Protein AF-A0A0Z8KEE8-F1 (afdb_monomer)

Structure (mmCIF, N/CA/C/O backbone):
data_AF-A0A0Z8KEE8-F1
#
_entry.id   AF-A0A0Z8KEE8-F1
#
loop_
_atom_site.group_PDB
_atom_site.id
_atom_site.type_symbol
_atom_site.label_atom_id
_atom_site.label_alt_id
_atom_site.label_comp_id
_atom_site.label_asym_id
_atom_site.label_entity_id
_atom_site.label_seq_id
_atom_site.pdbx_PDB_ins_code
_atom_site.Cartn_x
_atom_site.Cartn_y
_atom_site.Cartn_z
_atom_site.occupancy
_atom_site.B_iso_or_equiv
_atom_site.auth_seq_id
_atom_site.auth_comp_id
_atom_site.auth_asym_id
_atom_site.auth_atom_id
_atom_site.pdbx_PDB_model_num
ATOM 1 N N . MET A 1 1 ? -0.111 -7.118 9.583 1.00 87.25 1 MET A N 1
ATOM 2 C CA . MET A 1 1 ? 0.474 -6.580 8.342 1.00 87.25 1 MET A CA 1
ATOM 3 C C . MET A 1 1 ? 1.973 -6.790 8.395 1.00 87.25 1 MET A C 1
ATOM 5 O O . MET A 1 1 ? 2.555 -6.542 9.448 1.00 87.25 1 MET A O 1
ATOM 9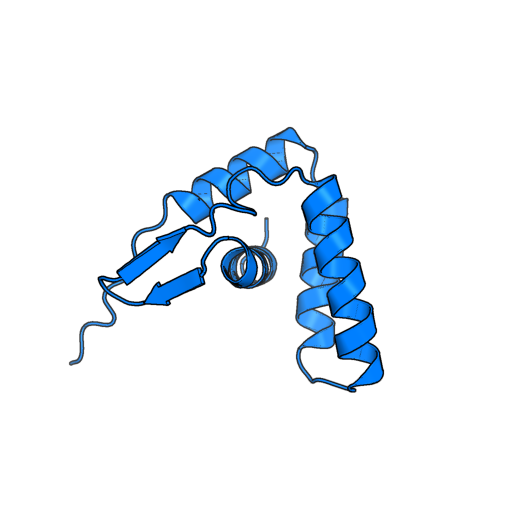 N N . GLN A 1 2 ? 2.564 -7.313 7.326 1.00 91.19 2 GLN A N 1
ATOM 10 C CA . GLN A 1 2 ? 4.000 -7.611 7.260 1.00 91.19 2 GLN A CA 1
ATOM 11 C C . GLN A 1 2 ? 4.834 -6.356 6.961 1.00 91.19 2 GLN A C 1
ATOM 13 O O . GLN A 1 2 ? 4.313 -5.394 6.400 1.00 91.19 2 GLN A O 1
ATOM 18 N N . GLU A 1 3 ? 6.127 -6.377 7.30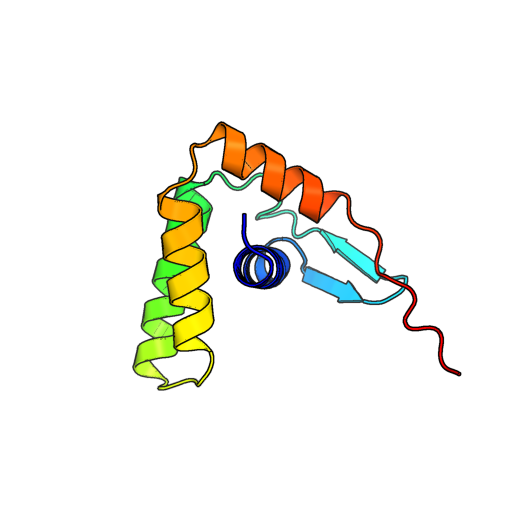0 1.00 92.00 3 GLU A N 1
ATOM 19 C CA . GLU A 1 3 ? 7.039 -5.243 7.062 1.00 92.00 3 GLU A CA 1
ATOM 20 C C . GLU A 1 3 ? 7.121 -4.875 5.574 1.00 92.00 3 GLU A C 1
ATOM 22 O O . GLU A 1 3 ? 6.957 -3.709 5.231 1.00 92.00 3 GLU A O 1
ATOM 27 N N . THR A 1 4 ? 7.259 -5.858 4.674 1.00 93.75 4 THR A N 1
ATOM 28 C CA . THR A 1 4 ? 7.251 -5.623 3.218 1.00 93.75 4 THR A CA 1
ATOM 29 C C . THR A 1 4 ? 5.966 -4.928 2.767 1.00 93.75 4 THR A C 1
ATOM 31 O O . THR A 1 4 ? 6.021 -3.932 2.051 1.00 93.75 4 THR A O 1
ATOM 34 N N . THR A 1 5 ? 4.802 -5.379 3.249 1.00 96.69 5 THR A N 1
ATOM 35 C CA . THR A 1 5 ? 3.510 -4.734 2.972 1.00 96.69 5 THR A CA 1
ATOM 36 C C . THR A 1 5 ? 3.485 -3.286 3.454 1.00 96.69 5 THR A C 1
ATOM 38 O O . THR A 1 5 ? 2.990 -2.412 2.746 1.00 96.69 5 THR A O 1
ATOM 41 N N . GLN A 1 6 ? 4.028 -3.010 4.643 1.00 95.12 6 GLN A N 1
ATOM 42 C CA . GLN A 1 6 ? 4.123 -1.648 5.168 1.00 95.12 6 GLN A CA 1
ATOM 43 C C . GLN A 1 6 ? 5.026 -0.783 4.285 1.00 95.12 6 GLN A C 1
ATOM 45 O O . GLN A 1 6 ? 4.619 0.317 3.919 1.00 95.12 6 GLN A O 1
ATOM 50 N N . SER A 1 7 ? 6.198 -1.284 3.882 1.00 94.06 7 SER A N 1
ATOM 51 C CA . SER A 1 7 ? 7.113 -0.574 2.982 1.00 94.06 7 SER A CA 1
ATOM 52 C C . SER A 1 7 ? 6.470 -0.251 1.634 1.00 94.06 7 SER A C 1
ATOM 54 O O . SER A 1 7 ? 6.586 0.881 1.172 1.00 94.06 7 SER A O 1
ATOM 56 N N . ILE A 1 8 ? 5.733 -1.194 1.038 1.00 96.25 8 ILE A N 1
ATOM 57 C CA . ILE A 1 8 ? 4.969 -0.945 -0.191 1.00 96.25 8 ILE A CA 1
ATOM 58 C C . ILE A 1 8 ? 3.866 0.090 0.054 1.00 96.25 8 ILE A C 1
ATOM 60 O O . ILE A 1 8 ? 3.732 1.040 -0.704 1.00 96.25 8 ILE A O 1
ATOM 64 N N . LEU A 1 9 ? 3.104 -0.004 1.145 1.00 96.19 9 LEU A N 1
ATOM 65 C CA . LEU A 1 9 ? 2.079 1.000 1.451 1.00 96.19 9 LEU A CA 1
ATOM 66 C C . LEU A 1 9 ? 2.660 2.404 1.648 1.00 96.19 9 LEU A C 1
ATOM 68 O O . LEU A 1 9 ? 2.015 3.385 1.275 1.00 96.19 9 LEU A O 1
ATOM 72 N N . MET A 1 10 ? 3.870 2.527 2.192 1.00 94.12 10 MET A N 1
ATOM 73 C CA . MET A 1 10 ? 4.535 3.821 2.345 1.00 94.12 10 MET A CA 1
ATOM 74 C C . MET A 1 10 ? 4.785 4.517 1.004 1.00 94.12 10 MET A C 1
ATOM 76 O O . MET A 1 10 ? 4.656 5.740 0.958 1.00 94.12 10 MET A O 1
ATOM 80 N N . THR A 1 11 ? 5.067 3.782 -0.079 1.00 93.62 11 THR A N 1
ATOM 81 C CA . THR A 1 11 ? 5.292 4.389 -1.408 1.00 93.62 11 THR A CA 1
ATOM 82 C C . THR A 1 11 ? 4.039 5.069 -1.964 1.00 93.62 11 THR A C 1
ATOM 84 O O . THR A 1 11 ? 4.145 5.990 -2.768 1.00 93.62 11 THR A O 1
ATOM 87 N N . TYR A 1 12 ? 2.852 4.658 -1.507 1.00 95.75 12 TYR A N 1
ATOM 88 C CA . TYR A 1 12 ? 1.575 5.267 -1.883 1.00 95.75 12 TYR A CA 1
ATOM 89 C C . TYR A 1 12 ? 1.096 6.325 -0.897 1.00 95.75 12 TYR A C 1
ATOM 91 O O . TYR A 1 12 ? 0.452 7.303 -1.279 1.00 95.75 12 TYR A O 1
ATOM 99 N N . LEU A 1 13 ? 1.326 6.099 0.397 1.00 95.69 13 LEU A N 1
ATOM 100 C CA . LEU A 1 13 ? 0.799 6.947 1.464 1.00 95.69 13 LEU A CA 1
ATOM 101 C C . LEU A 1 13 ? 1.602 8.238 1.642 1.00 95.69 13 LEU A C 1
ATOM 103 O O . LEU A 1 13 ? 1.092 9.180 2.254 1.00 95.69 13 LEU A O 1
ATOM 107 N N . PHE A 1 14 ? 2.810 8.306 1.085 1.00 93.81 14 PHE A N 1
ATOM 108 C CA . PHE A 1 14 ? 3.683 9.468 1.165 1.00 93.81 14 PHE A CA 1
ATOM 109 C C . PHE A 1 14 ? 4.151 9.914 -0.222 1.00 93.81 14 PHE A C 1
ATOM 111 O O . PHE A 1 14 ? 4.617 9.102 -1.010 1.00 93.81 14 PHE A O 1
ATOM 118 N N . ASP A 1 15 ? 4.068 11.218 -0.499 1.00 89.06 15 ASP A N 1
ATOM 119 C CA . ASP A 1 15 ? 4.717 11.826 -1.672 1.00 89.06 15 ASP A CA 1
ATOM 120 C C . ASP A 1 15 ? 6.242 11.875 -1.480 1.00 89.06 15 ASP A C 1
ATOM 122 O O . ASP A 1 15 ? 7.014 11.802 -2.434 1.00 89.06 15 ASP A O 1
ATOM 126 N N . SER A 1 16 ? 6.671 12.010 -0.222 1.00 82.56 16 SER A N 1
ATOM 127 C CA . SER A 1 16 ? 8.058 11.903 0.215 1.00 82.56 16 SER A CA 1
ATOM 128 C C . SER A 1 16 ? 8.120 11.377 1.650 1.00 82.56 16 SER A C 1
ATOM 130 O O . SER A 1 16 ? 7.313 11.752 2.511 1.00 82.56 16 SER A O 1
ATOM 132 N N . PHE A 1 17 ? 9.090 10.502 1.912 1.00 77.31 17 PHE A N 1
ATOM 133 C CA . PHE A 1 17 ? 9.353 9.952 3.239 1.00 77.31 17 PHE A CA 1
ATOM 134 C C . PHE A 1 17 ? 10.859 9.998 3.525 1.00 77.31 17 PHE A C 1
ATOM 136 O O . PHE A 1 17 ? 11.584 9.035 3.290 1.00 77.31 17 PHE A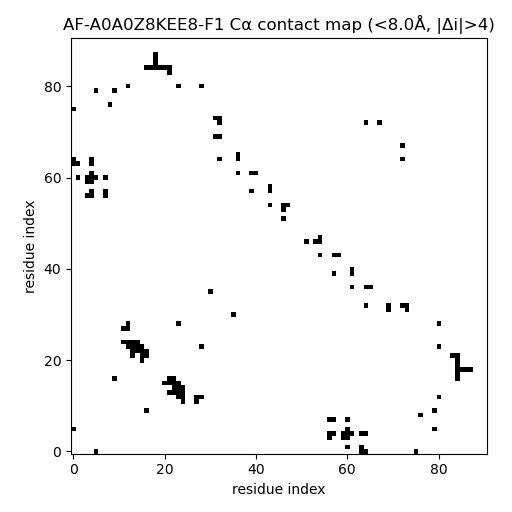 O 1
ATOM 143 N N . GLU A 1 18 ? 11.332 11.152 4.000 1.00 76.62 18 GLU A N 1
ATOM 144 C CA . GLU A 1 18 ? 12.735 11.404 4.346 1.00 76.62 18 GLU A CA 1
ATOM 145 C C . GLU A 1 18 ? 12.862 11.978 5.768 1.00 76.62 18 GLU A C 1
ATOM 147 O O . GLU A 1 18 ? 11.900 12.494 6.348 1.00 76.62 18 GLU A O 1
ATOM 152 N N . VAL A 1 19 ? 14.067 11.906 6.345 1.00 68.38 19 VAL A N 1
ATOM 153 C CA . VAL A 1 19 ? 14.362 12.448 7.683 1.00 68.38 19 VAL A CA 1
ATOM 154 C C . VAL A 1 19 ? 14.013 13.937 7.738 1.00 68.38 19 VAL A C 1
ATOM 156 O O . VAL A 1 19 ? 14.531 14.742 6.968 1.00 68.38 19 VAL A O 1
ATOM 159 N N . GLY A 1 20 ? 13.108 14.306 8.647 1.00 64.19 20 GLY A N 1
ATOM 160 C CA . GLY A 1 20 ? 12.633 15.685 8.806 1.00 64.19 20 GLY A CA 1
ATOM 161 C C . GLY A 1 20 ? 11.670 16.181 7.717 1.00 64.19 20 GLY A C 1
ATOM 162 O O . GLY A 1 20 ? 11.188 17.308 7.826 1.00 64.19 20 GLY A O 1
ATOM 163 N N . ASN A 1 21 ? 11.344 15.366 6.706 1.00 71.62 21 ASN A N 1
ATOM 164 C CA . ASN A 1 21 ? 10.397 15.713 5.648 1.00 71.62 21 ASN A CA 1
ATOM 165 C C . ASN A 1 21 ? 9.477 14.530 5.312 1.00 71.62 21 ASN A C 1
ATOM 167 O O . ASN A 1 21 ? 9.781 13.676 4.479 1.00 71.62 21 ASN A O 1
ATOM 171 N N . LYS A 1 22 ? 8.323 14.508 5.981 1.00 83.44 22 LYS A N 1
ATOM 172 C CA . LYS A 1 22 ? 7.236 13.560 5.747 1.00 83.44 22 LYS A CA 1
ATOM 173 C C . LYS A 1 22 ? 6.082 14.293 5.078 1.00 83.44 22 LYS A C 1
ATOM 175 O O . LYS A 1 22 ? 5.399 15.082 5.736 1.00 83.44 22 LYS A O 1
ATOM 180 N N . GLN A 1 23 ? 5.831 14.004 3.807 1.00 90.25 23 GLN A N 1
ATOM 181 C CA . GLN A 1 23 ? 4.687 14.552 3.085 1.00 90.25 23 GLN A CA 1
ATOM 182 C C . GLN A 1 23 ? 3.663 13.451 2.823 1.00 90.25 23 GLN A C 1
ATOM 184 O O . GLN A 1 23 ? 3.872 12.576 1.990 1.00 90.25 23 GLN A O 1
ATOM 189 N N . ILE A 1 24 ? 2.540 13.498 3.545 1.00 93.06 24 ILE A N 1
ATOM 190 C CA . ILE A 1 24 ? 1.416 12.577 3.337 1.00 93.06 24 ILE A CA 1
ATOM 191 C C . ILE A 1 24 ? 0.791 12.840 1.967 1.00 93.06 24 ILE A C 1
ATOM 193 O O . ILE A 1 24 ? 0.415 13.973 1.659 1.00 93.06 24 ILE A O 1
ATOM 197 N N . ASN A 1 25 ? 0.591 11.778 1.193 1.00 94.25 25 ASN A N 1
ATOM 198 C CA . ASN A 1 25 ? -0.133 11.844 -0.063 1.00 94.25 25 ASN A CA 1
ATOM 199 C C . ASN A 1 25 ? -1.635 12.034 0.210 1.00 94.25 25 ASN A C 1
ATOM 201 O O . ASN A 1 25 ? -2.356 11.117 0.625 1.00 94.25 25 ASN A O 1
ATOM 205 N N . ALA A 1 26 ? -2.140 13.239 -0.057 1.00 93.44 26 ALA A N 1
ATOM 206 C CA . ALA A 1 26 ? -3.528 13.598 0.226 1.00 93.44 26 ALA A CA 1
ATOM 207 C C . ALA A 1 26 ? -4.562 12.774 -0.569 1.00 93.44 26 ALA A C 1
ATOM 209 O O . ALA A 1 26 ? -5.705 12.636 -0.120 1.00 93.44 26 ALA A O 1
ATOM 210 N N . GLN A 1 27 ? -4.179 12.211 -1.721 1.00 94.12 27 GLN A N 1
ATOM 211 C CA . GLN A 1 27 ? -5.041 11.380 -2.568 1.00 94.12 27 GLN A CA 1
ATOM 212 C C . GLN A 1 27 ? -5.276 9.985 -1.971 1.00 94.12 27 GLN A C 1
ATOM 214 O O . GLN A 1 27 ? -6.336 9.377 -2.209 1.00 94.12 27 GLN A O 1
ATOM 219 N N . PHE A 1 28 ? -4.304 9.476 -1.209 1.00 95.00 28 PHE A N 1
ATOM 220 C CA . PHE A 1 28 ? -4.291 8.095 -0.725 1.00 95.00 28 PHE A CA 1
ATOM 221 C C . PHE A 1 28 ? -4.303 7.943 0.798 1.00 95.00 28 PHE A C 1
ATOM 223 O O . PHE A 1 28 ? -4.625 6.856 1.268 1.00 95.00 28 PHE A O 1
ATOM 230 N N . GLN A 1 29 ? -4.111 9.014 1.575 1.00 94.12 29 GLN A N 1
ATOM 231 C CA . GLN A 1 29 ? -4.161 8.969 3.048 1.00 94.12 29 GLN A CA 1
ATOM 232 C C . GLN A 1 29 ? -5.439 8.332 3.625 1.00 94.12 29 GLN A C 1
ATOM 234 O O . GLN A 1 29 ? -5.399 7.680 4.660 1.00 94.12 29 GLN A O 1
ATOM 239 N N . ASN A 1 30 ? -6.572 8.478 2.931 1.00 95.44 30 ASN A N 1
ATOM 240 C CA . ASN A 1 30 ? -7.867 7.908 3.318 1.00 95.44 30 ASN A CA 1
ATOM 241 C C . ASN A 1 30 ? -8.338 6.828 2.331 1.00 95.44 30 ASN A C 1
ATOM 243 O O . ASN A 1 30 ? -9.535 6.555 2.230 1.00 95.44 30 ASN A O 1
ATOM 247 N N . ALA A 1 31 ? -7.433 6.250 1.535 1.00 97.00 31 ALA A N 1
ATOM 248 C CA . ALA A 1 31 ? -7.794 5.189 0.605 1.00 97.00 31 ALA A CA 1
ATOM 249 C C . ALA A 1 31 ? -8.350 3.986 1.374 1.00 97.00 31 ALA A C 1
ATOM 251 O O . ALA A 1 31 ? -7.794 3.577 2.393 1.00 97.00 31 ALA A O 1
ATOM 252 N N . SER A 1 32 ? -9.453 3.425 0.880 1.00 98.00 32 SER A N 1
ATOM 253 C CA . SER A 1 32 ? -9.990 2.170 1.398 1.00 98.00 32 SER A CA 1
ATOM 254 C C . SER A 1 32 ? -9.110 0.996 0.977 1.00 98.00 32 SER A C 1
ATOM 256 O O . SER A 1 32 ? -8.405 1.074 -0.033 1.00 98.00 32 SER A O 1
ATOM 258 N N . ARG A 1 33 ? -9.229 -0.130 1.687 1.00 98.38 33 ARG A N 1
ATOM 259 C CA . ARG A 1 33 ? -8.537 -1.382 1.347 1.00 98.38 33 ARG A CA 1
ATOM 260 C C . ARG A 1 33 ? -8.741 -1.781 -0.116 1.00 98.38 33 ARG A C 1
ATOM 262 O O . ARG A 1 33 ? -7.786 -2.067 -0.826 1.00 98.38 33 ARG A O 1
ATOM 269 N N . LYS A 1 34 ? -9.986 -1.711 -0.603 1.00 98.25 34 LYS A N 1
ATOM 270 C CA . LYS A 1 34 ? -10.331 -2.024 -2.003 1.00 98.25 34 LYS A CA 1
ATOM 271 C C . LYS A 1 34 ? -9.661 -1.085 -3.003 1.00 98.25 34 LYS A C 1
ATOM 273 O O . LYS A 1 34 ? -9.208 -1.543 -4.045 1.00 98.25 34 LYS A O 1
ATOM 278 N N . LYS A 1 35 ? -9.608 0.219 -2.702 1.00 98.00 35 LYS A N 1
ATOM 279 C CA . LYS A 1 35 ? -8.922 1.196 -3.559 1.00 98.00 35 LYS A CA 1
ATOM 280 C C . LYS A 1 35 ? -7.422 0.906 -3.601 1.00 98.00 35 LYS A C 1
ATOM 282 O O . LYS A 1 35 ? -6.845 0.957 -4.677 1.00 98.00 35 LYS A O 1
ATOM 287 N N . MET A 1 36 ? -6.824 0.577 -2.458 1.00 98.06 36 MET A N 1
ATOM 288 C CA . MET A 1 36 ? -5.401 0.257 -2.380 1.00 98.06 36 MET A CA 1
ATOM 289 C C . MET A 1 36 ? -5.056 -1.021 -3.153 1.00 98.06 36 MET A C 1
ATOM 291 O O . MET A 1 36 ? -4.147 -1.000 -3.971 1.00 98.06 36 MET A O 1
ATOM 295 N N . LEU A 1 37 ? -5.845 -2.090 -2.996 1.00 98.44 37 LEU A N 1
ATOM 296 C CA . LEU A 1 37 ? -5.692 -3.317 -3.789 1.00 98.44 37 LEU A CA 1
ATOM 297 C C . LEU A 1 37 ? -5.795 -3.050 -5.293 1.00 98.44 37 LEU A C 1
ATOM 299 O O . LEU A 1 37 ? -5.014 -3.594 -6.061 1.00 98.44 37 LEU A O 1
ATOM 303 N N . ALA A 1 38 ? -6.736 -2.207 -5.725 1.00 98.25 38 ALA A N 1
ATOM 304 C CA . ALA A 1 38 ? -6.878 -1.877 -7.141 1.00 98.25 38 ALA A CA 1
ATOM 305 C C . ALA A 1 38 ? -5.643 -1.153 -7.705 1.00 98.25 38 ALA A C 1
ATOM 307 O O . ALA A 1 38 ? -5.260 -1.420 -8.839 1.00 98.25 38 ALA A O 1
ATOM 308 N N . ILE A 1 39 ? -5.025 -0.266 -6.919 1.00 97.38 39 ILE A N 1
ATOM 309 C CA . ILE A 1 39 ? -3.804 0.453 -7.309 1.00 97.38 39 ILE A CA 1
ATOM 310 C C . ILE A 1 39 ? -2.623 -0.517 -7.379 1.00 97.38 39 ILE A C 1
ATOM 312 O O . ILE A 1 39 ? -1.989 -0.613 -8.420 1.00 97.38 39 ILE A O 1
ATOM 316 N N . ILE A 1 40 ? -2.397 -1.301 -6.321 1.00 97.81 40 ILE A N 1
ATOM 317 C CA . ILE A 1 40 ? -1.306 -2.285 -6.281 1.00 97.81 40 ILE A CA 1
ATOM 318 C C . ILE A 1 40 ? -1.448 -3.304 -7.417 1.00 97.81 40 ILE A C 1
ATOM 320 O O . ILE A 1 40 ? -0.459 -3.679 -8.029 1.00 97.81 40 ILE A O 1
ATOM 324 N N . ASN A 1 41 ? -2.672 -3.729 -7.748 1.00 98.06 41 ASN A N 1
ATOM 325 C CA . ASN A 1 41 ? -2.906 -4.632 -8.874 1.00 98.06 41 ASN A CA 1
ATOM 326 C C . ASN A 1 41 ? -2.545 -4.006 -10.225 1.00 98.06 41 ASN A C 1
ATOM 328 O O . ASN A 1 41 ? -2.113 -4.724 -11.118 1.00 98.06 41 ASN A O 1
ATOM 332 N N . GLN A 1 42 ? -2.769 -2.702 -10.402 1.00 97.38 42 GLN A N 1
ATOM 333 C CA . GLN A 1 42 ? -2.357 -2.020 -11.626 1.00 97.38 42 GLN A CA 1
ATOM 334 C C . GLN A 1 42 ? -0.831 -1.984 -11.723 1.00 97.38 42 GLN A C 1
ATOM 336 O O . GLN A 1 42 ? -0.284 -2.382 -12.745 1.00 97.38 42 GLN A O 1
ATOM 341 N N . ASP A 1 43 ? -0.159 -1.600 -10.639 1.00 97.56 43 ASP A N 1
ATOM 342 C CA . ASP A 1 43 ? 1.302 -1.543 -10.611 1.00 97.56 43 ASP A CA 1
ATOM 343 C C . ASP A 1 43 ? 1.924 -2.933 -10.778 1.00 97.56 43 ASP A C 1
ATOM 345 O O . ASP A 1 43 ? 2.944 -3.068 -11.437 1.00 97.56 43 ASP A O 1
ATOM 349 N N . LEU A 1 44 ? 1.292 -3.984 -10.248 1.00 97.62 44 LEU A N 1
ATOM 350 C CA . LEU A 1 44 ? 1.714 -5.370 -10.453 1.00 97.62 44 LEU A CA 1
ATOM 351 C C . LEU A 1 44 ? 1.770 -5.761 -11.930 1.00 97.62 44 LEU A C 1
ATOM 353 O O . LEU A 1 44 ? 2.729 -6.414 -12.333 1.00 97.62 44 LEU A O 1
ATOM 357 N N . VAL A 1 45 ? 0.772 -5.360 -12.724 1.00 97.75 45 VAL A N 1
ATOM 358 C CA . VAL A 1 45 ? 0.758 -5.614 -14.173 1.00 97.75 45 VAL A CA 1
ATOM 359 C C . VAL A 1 45 ? 1.920 -4.884 -14.839 1.00 97.75 45 VAL A C 1
ATOM 361 O O . VAL A 1 45 ? 2.680 -5.498 -15.582 1.00 97.75 45 VAL A O 1
ATOM 364 N N . ASP A 1 46 ? 2.107 -3.604 -14.518 1.00 97.50 46 ASP A N 1
ATOM 365 C CA . ASP A 1 46 ? 3.169 -2.786 -15.109 1.00 97.50 46 ASP A CA 1
ATOM 366 C C . ASP A 1 46 ? 4.571 -3.311 -14.720 1.00 97.50 46 ASP A C 1
ATOM 368 O O . ASP A 1 46 ? 5.490 -3.337 -15.541 1.00 97.50 46 ASP A O 1
ATOM 372 N N . ILE A 1 47 ? 4.734 -3.773 -13.476 1.00 97.50 47 ILE A N 1
ATOM 373 C CA . ILE A 1 47 ? 5.961 -4.376 -12.936 1.00 97.50 47 ILE A CA 1
ATOM 374 C C . ILE A 1 47 ? 6.262 -5.723 -13.601 1.00 97.50 47 ILE A C 1
ATOM 376 O O . ILE A 1 47 ? 7.420 -5.988 -13.934 1.00 97.50 47 ILE A O 1
ATOM 380 N N . GLU A 1 48 ? 5.246 -6.570 -13.786 1.00 97.06 48 GLU A N 1
ATOM 381 C CA . GLU A 1 48 ? 5.377 -7.863 -14.462 1.00 97.06 48 GLU A CA 1
ATOM 382 C C . GLU A 1 48 ? 5.762 -7.671 -15.934 1.00 97.06 48 GLU A C 1
ATOM 384 O O . GLU A 1 48 ? 6.707 -8.304 -16.403 1.00 97.06 48 GLU A O 1
ATOM 389 N N . GLU A 1 49 ? 5.099 -6.753 -16.644 1.00 97.38 49 GLU A N 1
ATOM 390 C CA . GLU A 1 49 ? 5.414 -6.422 -18.041 1.00 97.38 49 GLU A CA 1
ATOM 391 C C . GLU A 1 49 ? 6.830 -5.853 -18.212 1.00 97.38 49 GLU A C 1
ATOM 393 O O . GLU A 1 49 ? 7.482 -6.101 -19.229 1.00 97.38 49 GLU A O 1
ATOM 398 N N . ALA A 1 50 ? 7.314 -5.099 -17.224 1.00 97.31 50 ALA A N 1
ATOM 399 C CA . ALA A 1 50 ? 8.658 -4.532 -17.213 1.00 97.31 50 ALA A CA 1
ATOM 400 C C . ALA A 1 50 ? 9.736 -5.482 -16.650 1.00 97.31 50 ALA A C 1
ATOM 402 O O . ALA A 1 50 ? 10.909 -5.103 -16.631 1.00 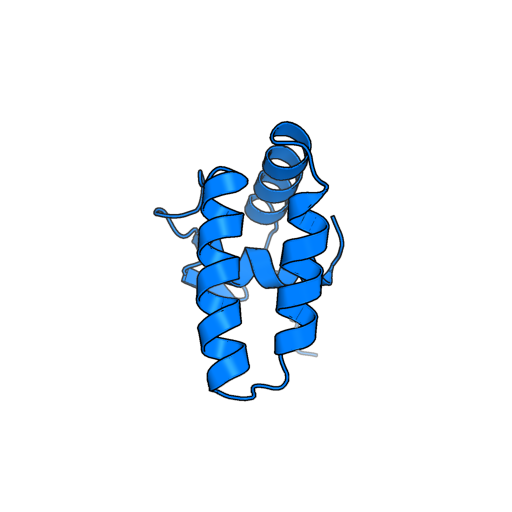97.31 50 ALA A O 1
ATOM 403 N N . GLU A 1 51 ? 9.362 -6.688 -16.204 1.00 96.12 51 GLU A N 1
ATOM 404 C CA . GLU A 1 51 ? 10.249 -7.694 -15.598 1.00 96.12 51 GLU A CA 1
ATOM 405 C C . GLU A 1 51 ? 11.100 -7.143 -14.432 1.00 96.12 51 GLU A C 1
ATOM 407 O O . GLU A 1 51 ? 12.281 -7.477 -14.290 1.00 96.12 51 GLU A O 1
ATOM 412 N N . LEU A 1 52 ? 10.525 -6.275 -13.588 1.00 96.38 52 LEU A N 1
ATOM 413 C CA . LEU A 1 52 ? 11.271 -5.685 -12.468 1.00 96.38 52 LEU A CA 1
ATOM 414 C C . LEU A 1 52 ? 11.438 -6.684 -11.313 1.00 96.38 52 LEU A C 1
ATOM 416 O O . LEU A 1 52 ? 10.562 -7.495 -11.012 1.00 96.38 52 LEU A O 1
ATOM 420 N N . ASP A 1 53 ? 12.557 -6.570 -10.601 1.00 96.19 53 ASP A N 1
ATOM 421 C CA . ASP A 1 53 ? 12.944 -7.441 -9.483 1.00 96.19 53 ASP A CA 1
ATOM 422 C C . ASP A 1 53 ? 12.099 -7.254 -8.210 1.00 96.19 53 ASP A C 1
ATOM 424 O O . ASP A 1 53 ? 12.168 -8.074 -7.298 1.00 96.19 53 ASP A O 1
ATOM 428 N N . ILE A 1 54 ? 11.253 -6.225 -8.173 1.00 96.00 54 ILE A N 1
ATOM 429 C CA . ILE A 1 54 ? 10.326 -5.919 -7.073 1.00 96.00 54 ILE A CA 1
ATOM 430 C C . ILE A 1 54 ? 8.973 -6.643 -7.178 1.00 96.00 54 ILE A C 1
ATOM 432 O O . ILE A 1 54 ? 8.118 -6.472 -6.305 1.00 96.00 54 ILE A O 1
ATOM 436 N N . LEU A 1 55 ? 8.749 -7.444 -8.230 1.00 96.81 55 LEU A N 1
ATOM 437 C CA . LEU A 1 55 ? 7.471 -8.129 -8.472 1.00 96.81 55 LEU A CA 1
ATOM 438 C C . LEU A 1 55 ? 7.015 -8.965 -7.268 1.00 96.81 55 LEU A C 1
ATOM 440 O O . LEU A 1 55 ? 5.850 -8.898 -6.875 1.00 96.81 55 LEU A O 1
ATOM 444 N N . SER A 1 56 ? 7.931 -9.719 -6.654 1.00 96.75 56 SER A N 1
ATOM 445 C CA . SER A 1 56 ? 7.611 -10.569 -5.502 1.00 96.75 56 SER A CA 1
ATOM 446 C C . SER A 1 56 ? 7.126 -9.772 -4.295 1.00 96.75 56 SER A C 1
ATOM 448 O O . SER A 1 56 ? 6.229 -10.221 -3.583 1.00 96.75 56 SER A O 1
ATOM 450 N N . ASP A 1 57 ? 7.689 -8.584 -4.075 1.00 97.25 57 ASP A N 1
ATOM 451 C CA . ASP A 1 57 ? 7.365 -7.746 -2.921 1.00 97.25 57 ASP A CA 1
ATOM 452 C C . ASP A 1 57 ? 5.966 -7.144 -3.069 1.00 97.25 57 ASP A C 1
ATOM 454 O O . ASP A 1 57 ? 5.182 -7.135 -2.117 1.00 97.25 57 ASP A O 1
ATOM 458 N N . TYR A 1 58 ? 5.616 -6.716 -4.285 1.00 97.88 58 TYR A N 1
ATOM 459 C CA . TYR A 1 58 ? 4.273 -6.232 -4.598 1.00 97.88 58 TYR A CA 1
ATOM 460 C C . TYR A 1 58 ? 3.230 -7.352 -4.540 1.00 97.88 58 TYR A C 1
ATOM 462 O O . TYR A 1 58 ? 2.127 -7.124 -4.040 1.00 97.88 58 TYR A O 1
ATOM 470 N N . GLN A 1 59 ? 3.567 -8.564 -4.996 1.00 97.94 59 GLN A N 1
ATOM 471 C CA . GLN A 1 59 ? 2.664 -9.718 -4.910 1.00 97.94 59 GLN A CA 1
ATOM 472 C C . GLN A 1 59 ? 2.389 -10.078 -3.450 1.00 97.94 59 GLN A C 1
ATOM 474 O O . GLN A 1 59 ? 1.233 -10.225 -3.058 1.00 97.94 59 GLN A O 1
ATOM 479 N N . LEU A 1 60 ? 3.434 -10.122 -2.618 1.00 97.69 60 LEU A N 1
ATOM 480 C CA . LEU A 1 60 ? 3.300 -10.363 -1.184 1.00 97.69 60 LEU A CA 1
ATOM 481 C C . LEU A 1 60 ? 2.437 -9.288 -0.514 1.00 97.69 60 LEU A C 1
ATOM 483 O O . LEU A 1 60 ? 1.537 -9.623 0.257 1.00 97.69 60 LEU A O 1
ATOM 487 N N . ALA A 1 61 ? 2.669 -8.009 -0.824 1.00 97.88 61 ALA A N 1
ATOM 488 C CA . ALA A 1 61 ? 1.880 -6.913 -0.270 1.00 97.88 61 ALA A CA 1
ATOM 489 C C . ALA A 1 61 ? 0.401 -7.000 -0.684 1.00 97.88 61 ALA A C 1
ATOM 491 O O . ALA A 1 61 ? -0.488 -6.806 0.151 1.00 97.88 61 ALA A O 1
ATOM 492 N N . TYR A 1 62 ? 0.126 -7.320 -1.951 1.00 98.31 62 TYR A N 1
ATOM 493 C CA . TYR A 1 62 ? -1.233 -7.521 -2.448 1.00 98.31 62 TYR A CA 1
ATOM 494 C C . TYR A 1 62 ? -1.933 -8.664 -1.710 1.00 98.31 62 TYR A C 1
ATOM 496 O O . TYR A 1 62 ? -3.044 -8.482 -1.201 1.00 98.31 62 TYR A O 1
ATOM 504 N N . ASP A 1 63 ? -1.269 -9.815 -1.602 1.00 98.12 63 ASP A N 1
ATOM 505 C CA . ASP A 1 63 ? -1.808 -10.991 -0.930 1.00 98.12 63 ASP A CA 1
ATOM 506 C C . ASP A 1 63 ? -2.077 -10.708 0.552 1.00 98.12 63 ASP A C 1
ATOM 508 O O . ASP A 1 63 ? -3.187 -10.975 1.018 1.00 98.12 63 ASP A O 1
ATOM 512 N N . ASP A 1 64 ? -1.137 -10.090 1.277 1.00 98.06 64 ASP A N 1
ATOM 513 C CA . ASP A 1 64 ? -1.307 -9.714 2.689 1.00 98.06 64 ASP A CA 1
ATOM 514 C C . ASP A 1 64 ? -2.529 -8.795 2.867 1.00 98.06 64 ASP A C 1
ATOM 516 O O . ASP A 1 64 ? -3.429 -9.103 3.648 1.00 98.06 64 ASP A O 1
ATOM 520 N N . ILE A 1 65 ? -2.643 -7.718 2.076 1.00 98.19 65 ILE A N 1
ATOM 521 C CA . ILE A 1 65 ? -3.776 -6.774 2.145 1.00 98.19 65 ILE A CA 1
ATOM 522 C C . ILE A 1 65 ? -5.104 -7.443 1.752 1.00 98.19 65 ILE A C 1
ATOM 524 O O . ILE A 1 65 ? -6.166 -7.088 2.281 1.00 98.19 65 ILE A O 1
ATOM 528 N N . SER A 1 66 ? -5.080 -8.409 0.832 1.00 98.00 66 SER A N 1
ATOM 529 C CA . SER A 1 66 ? -6.286 -9.117 0.388 1.00 98.00 66 SER A CA 1
ATOM 530 C C . SER A 1 66 ? -6.943 -9.911 1.522 1.00 98.00 66 SER A C 1
ATOM 532 O O . SER A 1 66 ? -8.177 -9.982 1.571 1.00 98.00 66 SER A O 1
ATOM 534 N N . GLN A 1 67 ? -6.128 -10.439 2.444 1.00 97.88 67 GLN A N 1
ATOM 535 C CA . GLN A 1 67 ? -6.566 -11.236 3.591 1.00 97.88 67 GLN A CA 1
ATOM 536 C C . GLN A 1 67 ? -7.018 -10.383 4.780 1.00 97.88 67 GLN A C 1
ATOM 538 O O . GLN A 1 67 ? -7.737 -10.887 5.641 1.00 97.88 67 GLN A O 1
ATOM 543 N N . LEU A 1 68 ? -6.637 -9.103 4.828 1.00 97.88 68 LEU A N 1
ATOM 544 C CA . LEU A 1 68 ? -7.093 -8.187 5.871 1.00 97.88 68 LEU A CA 1
ATOM 545 C C . LEU A 1 68 ? -8.576 -7.841 5.705 1.00 97.88 68 LEU A C 1
ATOM 547 O O . LEU A 1 68 ? -9.096 -7.668 4.595 1.00 97.88 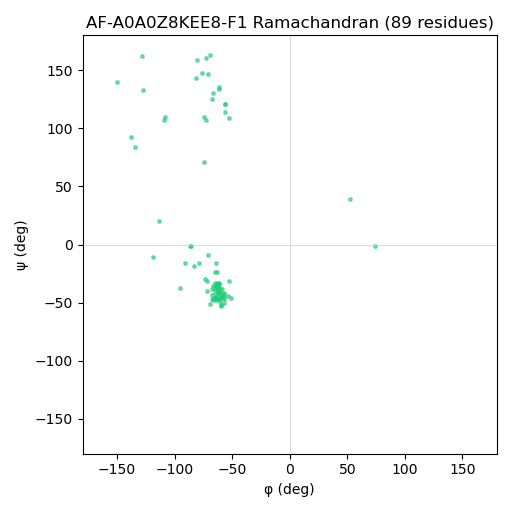68 LEU A O 1
ATOM 551 N N . THR A 1 69 ? -9.245 -7.642 6.832 1.00 98.31 69 THR A N 1
ATOM 552 C CA . THR A 1 69 ? -10.511 -6.910 6.882 1.00 98.31 69 THR A CA 1
ATOM 553 C C . THR A 1 69 ? -10.293 -5.421 6.591 1.00 98.31 69 THR A C 1
ATOM 555 O O . THR A 1 69 ? -9.175 -4.903 6.648 1.00 98.31 69 THR A O 1
ATOM 558 N N . ASP A 1 70 ? -11.375 -4.706 6.269 1.00 98.31 70 ASP A N 1
ATOM 559 C CA . ASP A 1 70 ? -11.301 -3.257 6.048 1.00 98.31 70 ASP A CA 1
ATOM 560 C C . ASP A 1 70 ? -10.816 -2.524 7.320 1.00 98.31 70 ASP A C 1
ATOM 562 O O . ASP A 1 70 ? -10.006 -1.608 7.215 1.00 98.31 70 ASP A O 1
ATOM 566 N N . GLU A 1 71 ? -11.227 -2.979 8.510 1.00 98.06 71 GLU A N 1
ATOM 567 C CA . GLU A 1 71 ? -10.814 -2.413 9.804 1.00 98.06 71 GLU A CA 1
ATOM 568 C C . GLU A 1 71 ? -9.324 -2.646 10.097 1.00 98.06 71 GLU A C 1
ATOM 570 O O . GLU A 1 71 ? -8.608 -1.701 10.429 1.00 98.06 71 GLU A O 1
ATOM 575 N N . GLU A 1 72 ? -8.820 -3.870 9.910 1.00 98.12 72 GLU A N 1
ATOM 576 C CA . GLU A 1 72 ? -7.394 -4.181 10.109 1.00 98.12 72 GLU A CA 1
ATOM 577 C C . GLU A 1 72 ? -6.49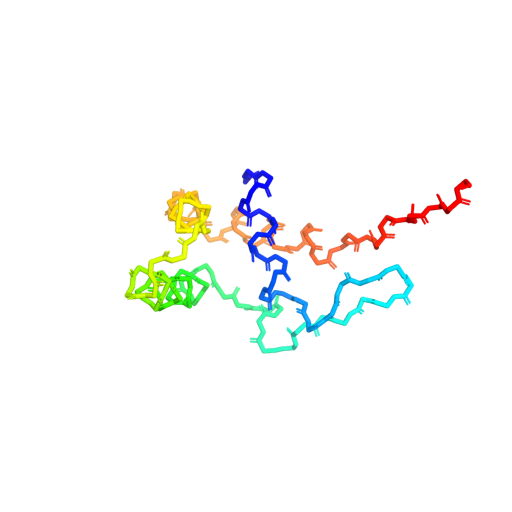8 -3.397 9.146 1.00 98.12 72 GLU A C 1
ATOM 579 O O . GLU A 1 72 ? -5.429 -2.914 9.528 1.00 98.12 72 GLU A O 1
ATOM 584 N N . PHE A 1 73 ? -6.938 -3.241 7.895 1.00 98.38 73 PHE A N 1
ATOM 585 C CA . PHE A 1 73 ? -6.235 -2.408 6.929 1.00 98.38 73 PHE A CA 1
ATOM 586 C C . PHE A 1 73 ? -6.214 -0.939 7.364 1.00 98.38 73 PHE A C 1
ATOM 588 O O . PHE A 1 73 ? -5.161 -0.304 7.319 1.00 98.38 73 PHE A O 1
ATOM 595 N N . GLU A 1 74 ? -7.353 -0.387 7.788 1.00 97.81 74 GLU A N 1
ATOM 596 C CA . GLU A 1 74 ? -7.434 0.998 8.256 1.00 97.81 74 GLU A CA 1
ATOM 597 C C . GLU A 1 74 ? -6.558 1.237 9.485 1.00 97.81 74 GLU A C 1
ATOM 599 O O . GLU A 1 74 ? -5.866 2.257 9.539 1.00 97.81 74 GLU A O 1
ATOM 604 N N . GLN A 1 75 ? -6.529 0.293 10.427 1.00 97.38 75 GLN A N 1
ATOM 605 C CA . GLN A 1 75 ? -5.635 0.352 11.577 1.00 97.38 75 GLN A CA 1
ATOM 606 C C . GLN A 1 75 ? -4.168 0.383 11.128 1.00 97.38 75 GLN A C 1
ATOM 608 O O . GLN A 1 75 ? -3.451 1.319 11.482 1.00 97.38 75 GLN A O 1
ATOM 613 N N . GLY A 1 76 ? -3.737 -0.566 10.291 1.00 96.94 76 GLY A N 1
ATOM 614 C CA . GLY A 1 76 ? -2.354 -0.619 9.802 1.00 96.94 76 GLY A CA 1
ATOM 615 C C . GLY A 1 76 ? -1.956 0.619 8.989 1.00 96.94 76 GLY A C 1
ATOM 616 O O . GLY A 1 76 ? -0.867 1.162 9.165 1.00 96.94 76 GLY A O 1
ATOM 617 N N . ARG A 1 77 ? -2.861 1.140 8.152 1.00 97.00 77 ARG A N 1
ATOM 618 C CA . ARG A 1 77 ? -2.650 2.397 7.416 1.00 97.00 77 ARG A CA 1
ATOM 619 C C . ARG A 1 77 ? -2.452 3.570 8.373 1.00 97.00 77 ARG A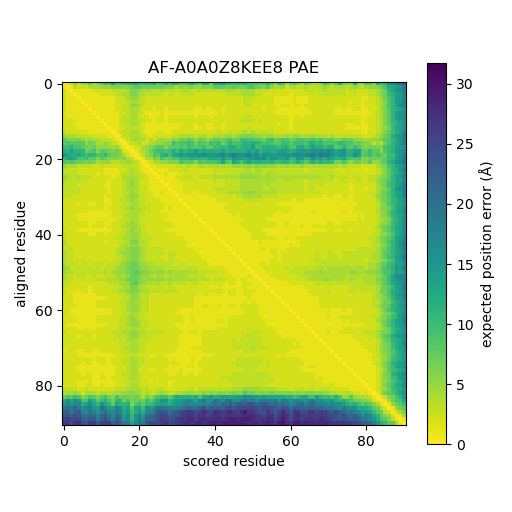 C 1
ATOM 621 O O . ARG A 1 77 ? -1.549 4.377 8.169 1.00 97.00 77 ARG A O 1
ATOM 628 N N . ASN A 1 78 ? -3.294 3.688 9.398 1.00 95.94 78 ASN A N 1
ATOM 629 C CA . ASN A 1 78 ? -3.201 4.776 10.370 1.00 95.94 78 ASN A CA 1
ATOM 630 C C . ASN A 1 78 ? -1.915 4.676 11.205 1.00 95.94 78 ASN A C 1
ATOM 632 O O . ASN A 1 78 ? -1.309 5.704 11.504 1.00 95.94 78 ASN A O 1
ATOM 636 N N . GLU A 1 79 ? -1.467 3.459 11.527 1.00 95.38 79 GLU A N 1
ATOM 637 C CA . GLU A 1 79 ? -0.171 3.216 12.165 1.00 95.38 79 GLU A CA 1
ATOM 638 C C . GLU A 1 79 ? 0.975 3.733 11.281 1.00 95.38 79 GLU A C 1
ATOM 640 O O . GLU A 1 79 ? 1.739 4.580 11.740 1.00 95.38 79 GLU A O 1
ATOM 645 N N . ILE A 1 80 ? 1.034 3.351 9.999 1.00 94.31 80 ILE A N 1
ATOM 646 C CA . ILE A 1 80 ? 2.047 3.847 9.043 1.00 94.31 80 ILE A CA 1
ATOM 647 C C . ILE A 1 80 ? 2.005 5.378 8.933 1.00 94.31 80 ILE A C 1
ATOM 649 O O . ILE A 1 80 ? 3.029 6.058 9.021 1.00 94.31 80 ILE A O 1
ATOM 653 N N . LEU A 1 81 ? 0.807 5.954 8.792 1.00 93.12 81 LEU A N 1
ATOM 654 C CA . LEU A 1 81 ? 0.616 7.405 8.719 1.00 93.12 81 LEU A CA 1
ATOM 655 C C . LEU A 1 81 ? 1.020 8.133 10.006 1.00 93.12 81 LEU A C 1
ATOM 657 O O . LEU A 1 81 ? 1.221 9.346 9.958 1.00 93.12 81 LEU A O 1
ATOM 661 N N . SER A 1 82 ? 1.187 7.437 11.130 1.00 91.50 82 SER A N 1
ATOM 662 C CA . SER A 1 82 ? 1.658 8.013 12.394 1.00 91.50 82 SER A CA 1
ATOM 663 C C . SER A 1 82 ? 3.179 7.963 12.569 1.00 91.50 82 SER A C 1
ATOM 665 O O . SER A 1 82 ? 3.707 8.716 13.381 1.00 91.50 82 SER A O 1
ATOM 667 N N . TRP A 1 83 ? 3.896 7.151 11.782 1.00 88.81 83 TRP A N 1
ATOM 668 C CA . TRP A 1 83 ? 5.340 6.955 11.941 1.00 88.81 83 TRP A CA 1
ATOM 669 C C 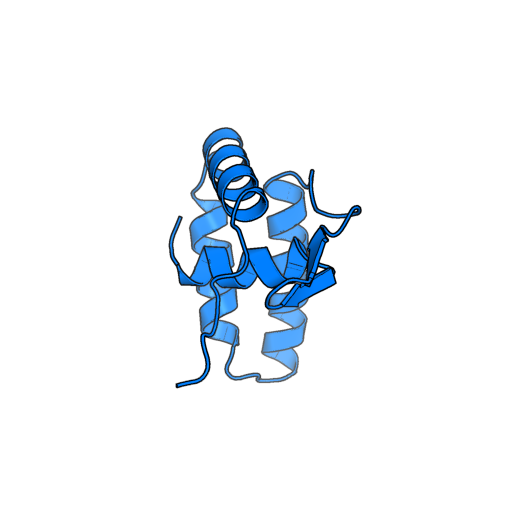. TRP A 1 83 ? 6.135 8.241 11.740 1.00 88.81 83 TRP A C 1
ATOM 671 O O . TRP A 1 83 ? 5.926 8.973 10.770 1.00 88.81 83 TRP A O 1
ATOM 681 N N . GLU A 1 84 ? 7.069 8.511 12.641 1.00 76.75 84 GLU A N 1
ATOM 682 C CA . GLU A 1 84 ? 8.068 9.555 12.438 1.00 76.75 84 GLU A CA 1
ATOM 683 C C . GLU A 1 84 ? 9.199 9.010 11.552 1.00 76.75 84 GLU A C 1
ATOM 685 O O . GLU A 1 84 ? 9.548 7.831 11.673 1.00 76.75 84 GLU A O 1
ATOM 690 N N . PRO A 1 85 ? 9.779 9.823 10.649 1.00 67.62 85 PRO A N 1
ATOM 691 C CA . PRO A 1 85 ? 10.997 9.436 9.950 1.00 67.62 85 PRO A CA 1
ATOM 692 C C . PRO A 1 85 ? 12.072 9.096 10.985 1.00 67.62 85 PRO A C 1
ATOM 694 O O . PRO A 1 85 ? 12.406 9.935 11.822 1.00 67.62 85 PRO A O 1
ATOM 697 N N . VAL A 1 86 ? 12.594 7.870 10.958 1.00 60.81 86 VAL A N 1
ATOM 698 C CA . VAL A 1 86 ? 13.662 7.477 11.881 1.00 60.81 86 VAL A CA 1
ATOM 699 C C . VAL A 1 86 ? 14.910 8.265 11.507 1.00 60.81 86 VAL A C 1
ATOM 701 O O . VAL A 1 86 ? 15.334 8.221 10.354 1.00 60.81 86 VAL A O 1
ATOM 704 N N . ASP A 1 87 ? 15.481 8.987 12.471 1.00 51.84 87 ASP A N 1
ATOM 705 C CA . ASP A 1 87 ? 16.748 9.697 12.307 1.00 51.84 87 ASP A CA 1
ATOM 706 C C . ASP A 1 87 ? 17.802 8.714 11.776 1.00 51.84 87 ASP A C 1
ATOM 708 O O . ASP A 1 87 ? 18.276 7.828 12.494 1.00 51.84 87 ASP A O 1
ATOM 712 N N . ALA A 1 88 ? 18.199 8.865 10.512 1.00 50.06 88 ALA A N 1
ATOM 713 C CA . ALA A 1 88 ? 19.440 8.288 10.023 1.00 50.06 88 ALA A CA 1
ATOM 714 C C . ALA A 1 88 ? 20.571 9.149 10.590 1.00 50.06 88 ALA A C 1
ATOM 716 O O . ALA A 1 88 ? 21.162 9.957 9.879 1.00 50.06 88 ALA A O 1
ATOM 717 N N . SER A 1 89 ? 20.808 9.045 11.901 1.00 43.12 89 SER A N 1
ATOM 718 C CA . SER A 1 89 ? 21.894 9.759 12.563 1.00 43.12 89 SER A CA 1
ATOM 719 C C . SER A 1 89 ? 23.195 9.371 11.851 1.00 43.12 89 SER A C 1
ATOM 721 O O . SER A 1 89 ? 23.574 8.196 11.899 1.00 43.12 89 SER A O 1
ATOM 723 N N . PRO A 1 90 ? 23.876 10.307 11.166 1.00 46.44 90 PRO A N 1
ATOM 724 C CA . PRO A 1 90 ? 25.153 10.010 10.556 1.00 46.44 90 PRO A CA 1
ATOM 725 C C . PRO A 1 90 ? 26.156 9.941 11.706 1.00 46.44 90 PRO A C 1
ATOM 727 O O . PRO A 1 90 ? 26.419 10.947 12.367 1.00 46.44 90 PRO A O 1
ATOM 730 N N . PHE A 1 91 ? 26.647 8.743 12.005 1.00 44.03 91 PHE A N 1
ATOM 731 C CA . PHE A 1 91 ? 27.933 8.625 12.684 1.00 44.03 91 PHE A CA 1
ATOM 732 C C . PHE A 1 91 ? 29.049 8.986 11.704 1.00 44.03 91 PHE A C 1
ATOM 734 O O . PHE A 1 91 ? 28.952 8.567 10.526 1.00 44.03 91 PHE A O 1
#

pLDDT: mean 90.84, std 13.22, range [43.12, 98.44]

Radius of gyration: 13.64 Å; Cα contacts (8 Å, |Δi|>4): 79; chains: 1; bounding box: 39×27×31 Å

Solvent-accessible surface area (backbone atoms only — not comparable to full-atom values): 5400 Å² total; per-residue (Å²): 135,53,70,63,33,51,56,57,49,46,68,56,36,26,78,38,83,41,71,94,45,75,39,72,20,83,88,38,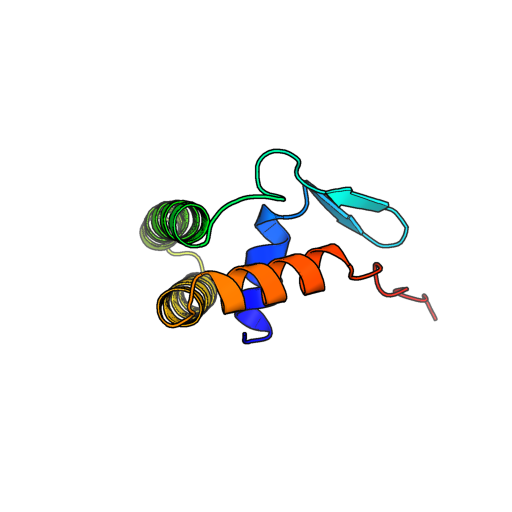69,80,54,49,57,70,58,49,48,54,51,52,54,52,50,48,53,57,31,56,78,66,68,46,92,58,46,67,56,52,51,50,26,47,55,56,58,67,73,44,51,64,66,59,42,52,51,53,50,51,53,60,73,63,60,75,60,70,76,78,72,81,127

Mean predicted aligned error: 4.71 Å

Nearest PDB structures (foldseek):
  7p3n-assembly1_K  TM=4.044E-01  e=3.764E+00  Acinetobacter baumannii ATCC 17978

Sequence (91 aa):
MQETTQSILMTYLFDSFEVGNKQINAQFQNASRKKMLAIINQDLVDIEEAELDILSDYQLAYDDISQLTDEEFEQGRNEILSWEPVDASPF

Foldseek 3Di:
DDPLLLVVVQVVQFPDQAAVDTHGDPVPLPPFLVRVLVVLVVVLVVCVVVVHPCNVSSVVNSVVSVPDDRVRVNVSSVVSVPDHRPPPPDD

Organism: Streptococcus suis (NCBI:txid1307)

Secondary structure (DSSP, 8-state):
--HHHHHHHHHHHEEEEETTEEEE-TTTTT--HHHHHHHHHHHHHHHHHTT-TTHHHHHHHHHHHHHS-HHHHHHHHHHHHHPPPP-----